Protein AF-A0A3C0Z046-F1 (afdb_monomer)

Mean predicted aligned error: 3.82 Å

Nearest PDB structures (foldseek):
  6l7s-assembly1_C  TM=7.662E-01  e=2.137E-08  Homo sapiens
  6l7u-assembly1_D  TM=7.538E-01  e=1.140E-07  Homo sapiens
  4e80-assembly1_A  TM=6.504E-01  e=8.530E-03  Schizosaccharomyces pombe 972h-
  4fhy-assembly1_A  TM=6.268E-01  e=9.075E-03  Schizosaccharomyces pombe 972h-
  5tws-assembly1_A  TM=5.399E-01  e=1.093E-02  Homo sapiens

Foldseek 3Di:
DDDDPPDQFFDPQVVQLVVVVLLVVLCVVQQAAKAFDDQRLVCCVPPLGRDRRDRATEIEAEDPARNHHPVCVVVSQVSCVVVVWDWDWDDDPFWIWIWIDDPNHIYIYTYGYDDPQWTADPPGFTDGCCQRRVWDWDQHPNDIHTHGVPSVVVCVSVPD

Secondary structure (DSSP, 8-state):
----TT--PPP-HHHHHHHHHHHHHHHHHHT---EE-HHHHHHHHHHSS--TT---EEEEEETTSTT--TTTHHHHHHHHHHTT-EEEEEE-SSEEEEEEEETTEEEEEEEEPPBTTEEEETTTEEEETHHHHSPEEEEETTEEEEE-SSHHHHHHHHH-

Solvent-accessible surface area (backbone atoms only — not comparable to full-atom values): 8927 Å² total; per-residue (Å²): 134,89,88,59,98,84,69,78,60,58,37,59,61,68,55,40,53,53,49,52,53,51,50,45,56,53,31,58,76,66,52,32,58,57,23,38,25,71,67,37,32,48,18,45,72,74,70,60,36,79,55,62,77,37,56,62,39,36,32,32,35,43,56,77,39,62,63,34,40,85,80,48,51,64,59,50,51,48,53,43,41,76,72,65,28,50,69,46,83,44,92,53,97,58,33,50,30,42,40,30,36,47,90,92,30,35,42,37,38,39,34,31,47,76,52,97,65,24,28,66,40,91,99,72,47,77,40,65,34,60,22,65,77,54,53,36,80,44,83,49,93,91,40,85,45,32,28,38,39,61,48,70,58,52,48,36,74,74,74,100

Sequence (160 aa):
LEYVNKYNPPIDVVAAENNLKEAKQIMDRLGVVFLLGSGTCLGATRDNALIPWDDDVDLISVIGVNGLTGESMAGIEEAFRHKGFVARELPGNHAQALQTMKDYVRVTWECMYVDDAVINIYPGIEIPADMFTRPKEIEFLGEQFFVPNPPEEYLRLKYG

Structure (mmCIF, N/CA/C/O backbone):
data_AF-A0A3C0Z046-F1
#
_entry.id   AF-A0A3C0Z046-F1
#
loop_
_atom_site.group_PDB
_atom_site.id
_atom_site.type_symbol
_atom_site.label_atom_id
_atom_site.label_alt_id
_atom_site.label_comp_id
_atom_site.label_asym_id
_atom_site.label_entity_id
_atom_site.label_seq_id
_atom_site.pdbx_PDB_ins_code
_atom_site.Cartn_x
_atom_site.Cartn_y
_atom_site.Cartn_z
_atom_site.occupancy
_atom_site.B_iso_or_equiv
_atom_site.auth_seq_id
_atom_site.auth_comp_id
_atom_site.auth_asym_id
_atom_site.auth_atom_id
_atom_site.pdbx_PDB_model_num
ATOM 1 N N . LEU A 1 1 ? 8.022 11.730 20.047 1.00 47.69 1 LEU A N 1
ATOM 2 C CA . LEU A 1 1 ? 7.795 10.272 20.113 1.00 47.69 1 LEU A CA 1
ATOM 3 C C . LEU A 1 1 ? 9.041 9.603 19.555 1.00 47.69 1 LEU A C 1
ATOM 5 O O . LEU A 1 1 ? 9.301 9.754 18.369 1.00 47.69 1 LEU A O 1
ATOM 9 N N . GLU A 1 2 ? 9.870 8.996 20.406 1.00 40.00 2 GLU A N 1
ATOM 10 C CA . GLU A 1 2 ? 11.004 8.192 19.932 1.00 40.00 2 GLU A CA 1
ATOM 11 C C . GLU A 1 2 ? 10.467 6.870 19.382 1.00 40.00 2 GLU A C 1
ATOM 13 O O . GLU A 1 2 ? 9.824 6.097 20.089 1.00 40.00 2 GLU A O 1
ATOM 18 N N . TYR A 1 3 ? 10.694 6.658 18.090 1.00 49.94 3 TYR A N 1
ATOM 19 C CA . TYR A 1 3 ? 10.255 5.491 17.344 1.00 49.94 3 TYR A CA 1
ATOM 20 C C . TYR A 1 3 ? 11.286 4.368 17.516 1.00 49.94 3 TYR A C 1
ATOM 22 O O . TYR A 1 3 ? 12.402 4.456 17.000 1.00 49.94 3 TYR A O 1
ATOM 30 N N . VAL A 1 4 ? 10.929 3.314 18.248 1.00 52.97 4 VAL A N 1
ATOM 31 C CA . VAL A 1 4 ? 11.732 2.090 18.374 1.00 52.97 4 VAL A CA 1
ATOM 32 C C . VAL A 1 4 ? 10.850 0.894 18.033 1.00 52.97 4 VAL A C 1
ATOM 34 O O . VAL A 1 4 ? 9.800 0.737 18.647 1.00 52.97 4 VAL A O 1
ATOM 37 N N . ASN A 1 5 ? 11.326 0.001 17.153 1.00 54.44 5 ASN A N 1
ATOM 38 C CA . ASN A 1 5 ? 10.732 -1.316 16.819 1.00 54.44 5 ASN A CA 1
ATOM 39 C C . ASN A 1 5 ? 10.649 -2.289 18.025 1.00 54.44 5 ASN A C 1
ATOM 41 O O . ASN A 1 5 ? 10.636 -3.504 17.862 1.00 54.44 5 ASN A O 1
ATOM 45 N N . LYS A 1 6 ? 10.684 -1.784 19.263 1.00 57.66 6 LYS A N 1
ATOM 46 C CA . LYS A 1 6 ? 10.646 -2.577 20.496 1.00 57.66 6 LYS A CA 1
ATOM 47 C C . LYS A 1 6 ? 9.219 -2.909 20.943 1.00 57.66 6 LYS A C 1
ATOM 49 O O . LYS A 1 6 ? 9.069 -3.743 21.830 1.00 57.66 6 LYS A O 1
ATOM 54 N N . TYR A 1 7 ? 8.198 -2.270 20.367 1.00 61.44 7 TYR A N 1
ATOM 55 C CA . TYR A 1 7 ? 6.797 -2.523 20.695 1.00 61.44 7 TYR A CA 1
ATOM 56 C C . TYR A 1 7 ? 5.895 -2.297 19.475 1.00 61.44 7 TYR A C 1
ATOM 58 O O . TYR A 1 7 ? 5.763 -1.163 19.022 1.00 61.44 7 TYR A O 1
ATOM 66 N N . ASN A 1 8 ? 5.278 -3.375 18.990 1.00 73.75 8 ASN A N 1
ATOM 67 C CA . ASN A 1 8 ? 4.284 -3.381 17.919 1.00 73.75 8 ASN A CA 1
ATOM 68 C C . ASN A 1 8 ? 2.957 -3.904 18.500 1.00 73.75 8 ASN A C 1
ATOM 70 O O . ASN A 1 8 ? 2.783 -5.119 18.619 1.00 73.75 8 ASN A O 1
ATOM 74 N N . PRO A 1 9 ? 2.075 -3.020 18.999 1.00 83.75 9 PRO A N 1
ATOM 75 C CA . PRO A 1 9 ? 0.764 -3.432 19.484 1.00 83.75 9 PRO A CA 1
ATOM 76 C C . PRO A 1 9 ? -0.138 -3.851 18.312 1.00 83.75 9 PRO A C 1
ATOM 78 O O . PRO A 1 9 ? 0.082 -3.386 17.194 1.00 83.75 9 PRO A O 1
ATOM 81 N N . PRO A 1 10 ? -1.186 -4.653 18.577 1.00 93.00 10 PRO A N 1
ATOM 82 C CA . PRO A 1 10 ? -2.273 -4.845 17.629 1.00 93.00 10 PRO A CA 1
ATOM 83 C C . PRO A 1 10 ? -2.811 -3.508 17.123 1.00 93.00 10 PRO A C 1
ATOM 85 O O . PRO A 1 10 ? -2.962 -2.554 17.895 1.00 93.00 10 PRO A O 1
ATOM 88 N N . ILE A 1 11 ? -3.104 -3.458 15.833 1.00 94.12 11 ILE A N 1
ATOM 89 C CA . ILE A 1 11 ? -3.558 -2.263 15.147 1.00 94.12 11 ILE A CA 1
ATOM 90 C C . ILE A 1 11 ? -4.951 -1.839 15.635 1.00 94.12 11 ILE A C 1
ATOM 92 O O . ILE A 1 11 ? -5.867 -2.651 15.784 1.00 94.12 11 ILE A O 1
ATOM 96 N N . ASP A 1 12 ? -5.139 -0.538 15.854 1.00 96.31 12 ASP A N 1
ATOM 97 C CA . ASP A 1 12 ? -6.483 0.031 15.955 1.00 96.31 12 ASP A CA 1
ATOM 98 C C . ASP A 1 12 ? -7.087 0.079 14.545 1.00 96.31 12 ASP A C 1
ATOM 100 O O . ASP A 1 12 ? -6.700 0.901 13.712 1.00 96.31 12 ASP A O 1
ATOM 104 N N . VAL A 1 13 ? -8.026 -0.827 14.270 1.00 97.19 13 VAL A N 1
ATOM 105 C CA . VAL A 1 13 ? -8.613 -1.007 12.933 1.00 97.19 13 VAL A CA 1
ATOM 106 C C . VAL A 1 13 ? -9.361 0.229 12.427 1.00 97.19 13 VAL A C 1
ATOM 108 O O . VAL A 1 13 ? -9.384 0.466 11.222 1.00 97.19 13 VAL A O 1
ATOM 111 N N . VAL A 1 14 ? -9.935 1.044 13.320 1.00 97.88 14 VAL A N 1
ATOM 112 C CA . VAL A 1 14 ? -10.661 2.263 12.931 1.00 97.88 14 VAL A CA 1
ATOM 113 C C . VAL A 1 14 ? -9.665 3.345 12.530 1.00 97.88 14 VAL A C 1
ATOM 115 O O . VAL A 1 14 ? -9.826 3.987 11.490 1.00 97.88 14 VAL A O 1
ATOM 118 N N . ALA A 1 15 ? -8.609 3.533 13.325 1.00 97.75 15 ALA A N 1
ATOM 119 C CA . ALA A 1 15 ? -7.534 4.457 12.975 1.00 97.75 15 ALA A CA 1
ATOM 120 C C . ALA A 1 15 ? -6.811 4.019 11.687 1.00 97.75 15 ALA A C 1
ATOM 122 O O . ALA A 1 15 ? -6.476 4.857 10.851 1.00 97.75 15 ALA A O 1
ATOM 123 N N . ALA A 1 16 ? -6.635 2.714 11.482 1.00 98.12 16 ALA A N 1
ATOM 124 C CA . ALA A 1 16 ? -6.016 2.161 10.285 1.00 98.12 16 ALA A CA 1
ATOM 125 C C . ALA A 1 16 ? -6.842 2.370 9.018 1.00 98.12 16 ALA A C 1
ATOM 127 O O . ALA A 1 16 ? -6.290 2.803 8.009 1.00 98.12 16 ALA A O 1
ATOM 128 N N . GLU A 1 17 ? -8.154 2.132 9.071 1.00 98.56 17 GLU A N 1
ATOM 129 C CA . GLU A 1 17 ? -9.052 2.437 7.956 1.00 98.56 17 GLU A CA 1
ATOM 130 C C . GLU A 1 17 ? -8.994 3.926 7.590 1.00 98.56 17 GLU A C 1
ATOM 132 O O . GLU A 1 17 ? -8.825 4.271 6.418 1.00 98.56 17 GLU A O 1
ATOM 137 N N . ASN A 1 18 ? -9.076 4.814 8.587 1.00 98.50 18 ASN A N 1
ATOM 138 C CA . ASN A 1 18 ? -9.001 6.257 8.360 1.00 98.50 18 ASN A CA 1
ATOM 139 C C . ASN A 1 18 ? -7.666 6.656 7.714 1.00 98.50 18 ASN A C 1
ATOM 141 O O . ASN A 1 18 ? -7.649 7.379 6.716 1.00 98.50 18 ASN A O 1
ATOM 145 N N . ASN A 1 19 ? -6.550 6.142 8.235 1.00 98.44 19 ASN A N 1
ATOM 146 C CA . ASN A 1 19 ? -5.221 6.442 7.711 1.00 98.44 19 ASN A CA 1
ATOM 147 C C . ASN A 1 19 ? -5.000 5.879 6.302 1.00 98.44 19 ASN A C 1
ATOM 149 O O . ASN A 1 19 ? -4.389 6.558 5.478 1.00 98.44 19 ASN A O 1
ATOM 153 N N . LEU A 1 20 ? -5.515 4.684 5.997 1.00 98.69 20 LEU A N 1
ATOM 154 C CA . LEU A 1 20 ? -5.466 4.097 4.657 1.00 98.69 20 LEU A CA 1
ATOM 155 C C . LEU A 1 20 ? -6.244 4.953 3.647 1.00 98.69 20 LEU A C 1
ATOM 157 O O . LEU A 1 20 ? -5.744 5.233 2.556 1.00 98.69 20 LEU A O 1
ATOM 161 N N . LYS A 1 21 ? -7.436 5.432 4.017 1.00 98.69 21 LYS A N 1
ATOM 162 C CA . LYS A 1 21 ? -8.239 6.333 3.175 1.00 98.69 21 LYS A CA 1
ATOM 163 C C . LYS A 1 21 ? -7.571 7.695 2.987 1.00 98.69 21 LYS A C 1
ATOM 165 O O . LYS A 1 21 ? -7.573 8.243 1.886 1.00 98.69 21 LYS A O 1
ATOM 170 N N . GLU A 1 22 ? -6.937 8.244 4.021 1.00 98.44 22 GLU A N 1
ATOM 171 C CA . GLU A 1 22 ? -6.148 9.473 3.882 1.00 98.44 22 GLU A CA 1
ATOM 172 C C . GLU A 1 22 ? -4.921 9.281 2.982 1.00 98.44 22 GLU A C 1
ATOM 174 O O . GLU A 1 22 ? -4.668 10.128 2.120 1.00 98.44 22 GLU A O 1
ATOM 179 N N . ALA A 1 23 ? -4.198 8.165 3.128 1.00 98.38 23 ALA A N 1
ATOM 180 C CA . ALA A 1 23 ? -3.095 7.794 2.245 1.00 98.38 23 ALA A CA 1
ATOM 181 C C . ALA A 1 23 ? -3.577 7.702 0.793 1.00 98.38 23 ALA A C 1
ATOM 183 O O . ALA A 1 23 ? -2.980 8.315 -0.093 1.00 98.38 23 ALA A O 1
ATOM 184 N N . LYS A 1 24 ? -4.725 7.052 0.561 1.00 98.56 24 LYS A N 1
ATOM 185 C CA . LYS A 1 24 ? -5.362 6.995 -0.755 1.00 98.56 24 LYS A CA 1
ATOM 186 C C . LYS A 1 24 ? -5.631 8.380 -1.331 1.00 98.56 24 LYS A C 1
ATOM 188 O O . LYS A 1 24 ? -5.206 8.674 -2.441 1.00 98.56 24 LYS A O 1
ATOM 193 N N . GLN A 1 25 ? -6.254 9.268 -0.561 1.00 98.44 25 GLN A N 1
ATOM 194 C CA . GLN A 1 25 ? -6.515 10.637 -1.008 1.00 98.44 25 GLN A CA 1
ATOM 195 C C . GLN A 1 25 ? -5.236 11.420 -1.341 1.00 98.44 25 GLN A C 1
ATOM 197 O O . GLN A 1 25 ? -5.269 12.307 -2.194 1.00 98.44 25 GLN A O 1
ATOM 202 N N . ILE A 1 26 ? -4.131 11.179 -0.628 1.00 98.19 26 ILE A N 1
ATOM 203 C CA . ILE A 1 26 ? -2.832 11.793 -0.934 1.00 98.19 26 ILE A CA 1
ATOM 204 C C . ILE A 1 26 ? -2.322 11.283 -2.280 1.00 98.19 26 ILE A C 1
ATOM 206 O O . ILE A 1 26 ? -2.044 12.099 -3.158 1.00 98.19 26 ILE A O 1
ATOM 210 N N . MET A 1 27 ? -2.248 9.963 -2.443 1.00 97.50 27 MET A N 1
ATOM 211 C CA . MET A 1 27 ? -1.707 9.326 -3.642 1.00 97.50 27 MET A CA 1
ATOM 212 C C . MET A 1 27 ? -2.547 9.636 -4.887 1.00 97.50 27 MET A C 1
ATOM 214 O O . MET A 1 27 ? -1.995 10.051 -5.905 1.00 97.50 27 MET A O 1
ATOM 218 N N . ASP A 1 28 ? -3.879 9.575 -4.778 1.00 97.56 28 ASP A N 1
ATOM 219 C CA . ASP A 1 28 ? -4.806 9.894 -5.870 1.00 97.56 28 ASP A CA 1
ATOM 220 C C . ASP A 1 28 ? -4.627 11.345 -6.355 1.00 97.56 28 ASP A C 1
ATOM 222 O O . ASP A 1 28 ? -4.594 11.604 -7.558 1.00 97.56 28 ASP A O 1
ATOM 226 N N . ARG A 1 29 ? -4.448 12.310 -5.436 1.00 97.56 29 ARG A N 1
ATOM 227 C CA . ARG A 1 29 ? -4.188 13.719 -5.802 1.00 97.56 29 ARG A CA 1
ATOM 228 C C . ARG A 1 29 ? -2.860 13.913 -6.528 1.00 97.56 29 ARG A C 1
ATOM 230 O O . ARG A 1 29 ? -2.731 14.865 -7.294 1.00 97.56 29 ARG A O 1
ATOM 237 N N . LEU A 1 30 ? -1.884 13.054 -6.255 1.00 96.50 30 LEU A N 1
ATOM 238 C CA . LEU A 1 30 ? -0.561 13.088 -6.872 1.00 96.50 30 LEU A CA 1
ATOM 239 C C . LEU A 1 30 ? -0.484 12.204 -8.126 1.00 96.50 30 LEU A C 1
ATOM 241 O O . LEU A 1 30 ? 0.551 12.176 -8.784 1.00 96.50 30 LEU A O 1
ATOM 245 N N . GLY A 1 31 ? -1.579 11.522 -8.487 1.00 96.62 31 GLY A N 1
ATOM 246 C CA . GLY A 1 31 ? -1.645 10.642 -9.652 1.00 96.62 31 GLY A CA 1
ATOM 247 C C . GLY A 1 31 ? -0.830 9.358 -9.496 1.00 96.62 31 GLY A C 1
ATOM 248 O O . GLY A 1 31 ? -0.435 8.773 -10.501 1.00 96.62 31 GLY A O 1
ATOM 249 N N . VAL A 1 32 ? -0.563 8.938 -8.258 1.00 97.12 32 VAL A N 1
ATOM 250 C CA . VAL A 1 32 ? 0.248 7.763 -7.925 1.00 97.12 32 VAL A CA 1
ATOM 251 C C . VAL A 1 32 ? -0.673 6.607 -7.571 1.00 97.12 32 VAL A C 1
ATOM 253 O O . VAL A 1 32 ? -1.499 6.720 -6.668 1.00 97.12 32 VAL A O 1
ATOM 256 N N . VAL A 1 33 ? -0.512 5.472 -8.246 1.00 96.50 33 VAL A N 1
ATOM 257 C CA . VAL A 1 33 ? -1.207 4.239 -7.861 1.00 96.50 33 VAL A CA 1
ATOM 258 C C . VAL A 1 33 ? -0.358 3.462 -6.862 1.00 96.50 33 VAL A C 1
ATOM 260 O O . VAL A 1 33 ? 0.846 3.259 -7.046 1.00 96.50 33 VAL A O 1
ATOM 263 N N . PHE A 1 34 ? -1.016 2.973 -5.820 1.00 98.19 34 PHE A N 1
ATOM 264 C CA . PHE A 1 34 ? -0.464 2.021 -4.869 1.00 98.19 34 PHE A CA 1
ATOM 265 C C . PHE A 1 34 ? -1.386 0.806 -4.763 1.00 98.19 34 PHE A C 1
ATOM 267 O O . PHE A 1 34 ? -2.576 0.875 -5.070 1.00 98.19 34 PHE A O 1
ATOM 274 N N . LEU A 1 35 ? -0.809 -0.305 -4.335 1.00 98.62 35 LEU A N 1
ATOM 275 C CA . LEU A 1 35 ? -1.461 -1.576 -4.087 1.00 98.62 35 LEU A CA 1
ATOM 276 C C . LEU A 1 35 ? -1.459 -1.834 -2.581 1.00 98.62 35 LEU A C 1
ATOM 278 O O . LEU A 1 35 ? -0.515 -1.455 -1.888 1.00 98.62 35 LEU A O 1
ATOM 282 N N . LEU A 1 36 ? -2.471 -2.531 -2.079 1.00 98.75 36 LEU A N 1
ATOM 283 C CA . LEU A 1 36 ? -2.398 -3.155 -0.764 1.00 98.75 36 LEU A CA 1
ATOM 284 C C . LEU A 1 36 ? -1.375 -4.293 -0.851 1.00 98.75 36 LEU A C 1
ATOM 286 O O . LEU A 1 36 ? -1.461 -5.139 -1.743 1.00 98.75 36 LEU A O 1
ATOM 290 N N . GLY A 1 37 ? -0.395 -4.295 0.046 1.00 97.38 37 GLY A N 1
ATOM 291 C CA . GLY A 1 37 ? 0.666 -5.296 0.107 1.00 97.38 37 GLY A CA 1
ATOM 292 C C . GLY A 1 37 ? 0.513 -6.230 1.300 1.00 97.38 37 GLY A C 1
ATOM 293 O O . GLY A 1 37 ? -0.288 -5.976 2.195 1.00 97.38 37 GLY A O 1
ATOM 294 N N . SER A 1 38 ? 1.294 -7.312 1.313 1.00 96.12 38 SER A N 1
ATOM 295 C CA . SER A 1 38 ? 1.592 -8.101 2.519 1.00 96.12 38 SER A CA 1
ATOM 296 C C . SER A 1 38 ? 0.350 -8.413 3.385 1.00 96.12 38 SER A C 1
ATOM 298 O O . SER A 1 38 ? -0.607 -9.000 2.867 1.00 96.12 38 SER A O 1
ATOM 300 N N . GLY A 1 39 ? 0.344 -8.047 4.676 1.00 97.31 39 GLY A N 1
ATOM 301 C CA . GLY A 1 39 ? -0.749 -8.356 5.605 1.00 97.31 39 GLY A CA 1
ATOM 302 C C . GLY A 1 39 ? -2.057 -7.652 5.242 1.00 97.31 39 GLY A C 1
ATOM 303 O O . GLY A 1 39 ? -3.136 -8.246 5.313 1.00 97.31 39 GLY A O 1
ATOM 304 N N . THR A 1 40 ? -1.967 -6.429 4.716 1.00 98.62 40 THR A N 1
ATOM 305 C CA . THR A 1 40 ? -3.137 -5.663 4.260 1.00 98.62 40 THR A CA 1
ATOM 306 C C . THR A 1 40 ? -3.802 -6.311 3.041 1.00 98.62 40 THR A C 1
ATOM 308 O O . THR A 1 40 ? -5.023 -6.467 3.013 1.00 98.62 40 THR A O 1
ATOM 311 N N . CYS A 1 41 ? -3.014 -6.770 2.062 1.00 98.69 41 CYS A N 1
ATOM 312 C CA . CYS A 1 41 ? -3.509 -7.543 0.920 1.00 98.69 41 CYS A CA 1
ATOM 313 C C . CYS A 1 41 ? -4.147 -8.859 1.369 1.00 98.69 41 CYS A C 1
ATOM 315 O O . CYS A 1 41 ? -5.193 -9.247 0.845 1.00 98.69 41 CYS A O 1
ATOM 317 N N . LEU A 1 42 ? -3.522 -9.550 2.329 1.00 98.62 42 LEU A N 1
ATOM 318 C CA . LEU A 1 42 ? -4.029 -10.810 2.866 1.00 98.62 42 LEU A CA 1
ATOM 319 C C . LEU A 1 42 ? -5.403 -10.618 3.506 1.00 98.62 42 LEU A C 1
ATOM 321 O O . LEU A 1 42 ? -6.333 -11.350 3.174 1.00 98.62 42 LEU A O 1
ATOM 325 N N . GLY A 1 43 ? -5.539 -9.625 4.385 1.00 98.62 43 GLY A N 1
ATOM 326 C CA . GLY A 1 43 ? -6.803 -9.306 5.041 1.00 98.62 43 GLY A CA 1
ATOM 327 C C . GLY A 1 43 ? -7.900 -8.930 4.043 1.00 98.62 43 GLY A C 1
ATOM 328 O O . GLY A 1 43 ? -8.991 -9.508 4.075 1.00 98.62 43 GLY A O 1
ATOM 329 N N . ALA A 1 44 ? -7.589 -8.033 3.103 1.00 98.75 44 ALA A N 1
ATOM 330 C CA . ALA A 1 44 ? -8.528 -7.606 2.069 1.00 98.75 44 ALA A CA 1
ATOM 331 C C . ALA A 1 44 ? -8.979 -8.773 1.171 1.00 98.75 44 ALA A C 1
ATOM 333 O O . ALA A 1 44 ? -10.161 -8.901 0.870 1.00 98.75 44 ALA A O 1
ATOM 334 N N . THR A 1 45 ? -8.058 -9.662 0.790 1.00 98.50 45 THR A N 1
ATOM 335 C CA . THR A 1 45 ? -8.356 -10.795 -0.105 1.00 98.50 45 THR A CA 1
ATOM 336 C C . THR A 1 45 ? -9.107 -11.917 0.609 1.00 98.50 45 THR A C 1
ATOM 338 O O . THR A 1 45 ? -10.008 -12.519 0.029 1.00 98.50 45 THR A O 1
ATOM 341 N N . ARG A 1 46 ? -8.736 -12.228 1.857 1.00 98.06 46 ARG A N 1
ATOM 342 C CA . ARG A 1 46 ? -9.277 -13.377 2.595 1.00 98.06 46 ARG A CA 1
ATOM 343 C C . ARG A 1 46 ? -10.611 -13.066 3.265 1.00 98.06 46 ARG A C 1
ATOM 345 O O . ARG A 1 46 ? -11.562 -13.825 3.105 1.00 98.06 46 ARG A O 1
ATOM 352 N N . ASP A 1 47 ? -10.656 -11.970 4.018 1.00 98.06 47 ASP A N 1
ATOM 353 C CA . ASP A 1 47 ? -11.764 -11.661 4.929 1.00 98.06 47 ASP A CA 1
ATOM 354 C C . ASP A 1 47 ? -12.481 -10.353 4.568 1.00 98.06 47 ASP A C 1
ATOM 356 O O . ASP A 1 47 ? -13.438 -9.978 5.243 1.00 98.06 47 ASP A O 1
ATOM 360 N N . ASN A 1 48 ? -12.020 -9.641 3.530 1.00 98.06 48 ASN A N 1
ATOM 361 C CA . ASN A 1 48 ? -12.455 -8.280 3.214 1.00 98.06 48 ASN A CA 1
ATOM 362 C C . ASN A 1 48 ? -12.368 -7.345 4.441 1.00 98.06 48 ASN A C 1
ATOM 364 O O . ASN A 1 48 ? -13.233 -6.496 4.661 1.00 98.06 48 ASN A O 1
ATOM 368 N N . ALA A 1 49 ? -11.326 -7.524 5.263 1.00 98.25 49 ALA A N 1
ATOM 369 C CA . ALA A 1 49 ? -11.095 -6.762 6.490 1.00 98.25 49 ALA A CA 1
ATOM 370 C C . ALA A 1 49 ? -9.597 -6.533 6.753 1.00 98.25 49 ALA A C 1
ATOM 372 O O . ALA A 1 49 ? -8.754 -7.311 6.313 1.00 98.25 49 ALA A O 1
ATOM 373 N N . LEU A 1 50 ? -9.257 -5.491 7.518 1.00 98.38 50 LEU A N 1
ATOM 374 C CA . LEU A 1 50 ? -7.925 -5.383 8.125 1.00 98.38 50 LEU A CA 1
ATOM 375 C C . LEU A 1 50 ? -7.767 -6.459 9.209 1.00 98.38 50 LEU A C 1
ATOM 377 O O . LEU A 1 50 ? -8.721 -6.760 9.928 1.00 98.38 50 LEU A O 1
ATOM 381 N N . ILE A 1 51 ? -6.569 -7.031 9.341 1.00 97.94 51 ILE A N 1
ATOM 382 C CA . ILE A 1 51 ? -6.293 -8.077 10.331 1.00 97.94 51 ILE A CA 1
ATOM 383 C C . ILE A 1 51 ? -6.123 -7.417 11.716 1.00 97.94 51 ILE A C 1
ATOM 385 O O . ILE A 1 51 ? -5.174 -6.661 11.907 1.00 97.94 51 ILE A O 1
ATOM 389 N N . PRO A 1 52 ? -6.983 -7.692 12.718 1.00 95.81 52 PRO A N 1
ATOM 390 C CA . PRO A 1 52 ? -6.978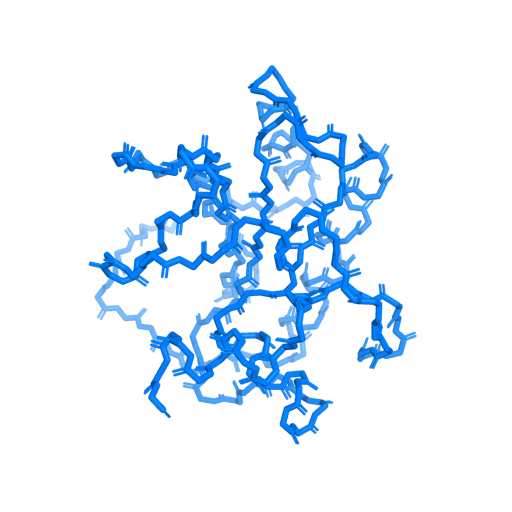 -6.926 13.975 1.00 95.81 52 PRO A CA 1
ATOM 391 C C . PRO A 1 52 ? -5.753 -7.140 14.873 1.00 95.81 52 PRO A C 1
ATOM 393 O O . PRO A 1 52 ? -5.539 -6.376 15.806 1.00 95.81 52 PRO A O 1
ATOM 396 N N . TRP A 1 53 ? -4.993 -8.212 14.648 1.00 95.00 53 TRP A N 1
ATOM 397 C CA . TRP A 1 53 ? -3.753 -8.511 15.375 1.00 95.00 53 TRP A CA 1
ATOM 398 C C . TRP A 1 53 ? -2.492 -8.192 14.567 1.00 95.00 53 TRP A C 1
ATOM 400 O O . TRP A 1 53 ? -1.400 -8.526 15.024 1.00 95.00 53 TRP A O 1
ATOM 410 N N . ASP A 1 54 ? -2.643 -7.592 13.384 1.00 94.94 54 ASP A N 1
ATOM 411 C CA . ASP A 1 54 ? -1.524 -7.007 12.644 1.00 94.94 54 ASP A CA 1
ATOM 412 C C . ASP A 1 54 ? -1.039 -5.731 13.340 1.00 94.94 54 ASP A C 1
ATOM 414 O O . ASP A 1 54 ? -1.690 -5.254 14.273 1.00 94.94 54 ASP A O 1
ATOM 418 N N . ASP A 1 55 ? 0.087 -5.174 12.909 1.00 92.44 55 ASP A N 1
ATOM 419 C CA . ASP A 1 55 ? 0.707 -4.018 13.570 1.00 92.44 55 ASP A CA 1
ATOM 420 C C . ASP A 1 55 ? 0.958 -2.802 12.656 1.00 92.44 55 ASP A C 1
ATOM 422 O O . ASP A 1 55 ? 1.457 -1.762 13.118 1.00 92.44 55 ASP A O 1
ATOM 426 N N . ASP A 1 56 ? 0.605 -2.900 11.373 1.00 95.00 56 ASP A N 1
ATOM 427 C CA . ASP A 1 56 ? 0.640 -1.807 10.406 1.00 95.00 56 ASP A CA 1
ATOM 428 C C . ASP A 1 56 ? -0.278 -2.023 9.186 1.00 95.00 56 ASP A C 1
ATOM 430 O O . ASP A 1 56 ? -1.046 -2.980 9.089 1.00 95.00 56 ASP A O 1
ATOM 434 N N . VAL A 1 57 ? -0.269 -1.028 8.295 1.00 97.88 57 VAL A N 1
ATOM 435 C CA . VAL A 1 57 ? -0.860 -1.082 6.958 1.00 97.88 57 VAL A CA 1
ATOM 436 C C . VAL A 1 57 ? 0.271 -1.065 5.936 1.00 97.88 57 VAL A C 1
ATOM 438 O O . VAL A 1 57 ? 1.096 -0.149 5.936 1.00 97.88 57 VAL A O 1
ATOM 441 N N . ASP A 1 58 ? 0.262 -2.033 5.030 1.00 97.44 58 ASP A N 1
ATOM 442 C CA . ASP A 1 58 ? 1.276 -2.236 4.003 1.00 97.44 58 ASP A CA 1
ATOM 443 C C . ASP A 1 58 ? 0.782 -1.746 2.640 1.00 97.44 58 ASP A C 1
ATOM 445 O O . ASP A 1 58 ? -0.190 -2.269 2.082 1.00 97.44 58 ASP A O 1
ATOM 449 N N . LEU A 1 59 ? 1.491 -0.776 2.069 1.00 98.19 59 LEU A N 1
ATOM 450 C CA . LEU A 1 59 ? 1.253 -0.241 0.733 1.00 98.19 59 LEU A CA 1
ATOM 451 C C . LEU A 1 59 ? 2.457 -0.507 -0.167 1.00 98.19 59 LEU A C 1
ATOM 453 O O . LEU A 1 59 ? 3.602 -0.377 0.255 1.00 98.19 59 LEU A O 1
ATOM 457 N N . ILE A 1 60 ? 2.192 -0.806 -1.433 1.00 97.06 60 ILE A N 1
ATOM 458 C CA . ILE A 1 60 ? 3.205 -1.117 -2.439 1.00 97.06 60 ILE A CA 1
ATOM 459 C C . ILE A 1 60 ? 3.025 -0.225 -3.664 1.00 97.06 60 ILE A C 1
ATOM 461 O O . ILE A 1 60 ? 1.927 -0.122 -4.203 1.00 97.06 60 ILE A O 1
ATOM 465 N N . SER A 1 61 ? 4.115 0.331 -4.180 1.00 96.88 61 SER A N 1
ATOM 466 C CA . SER A 1 61 ? 4.166 0.912 -5.525 1.00 96.88 61 SER A CA 1
ATOM 467 C C . SER A 1 61 ? 5.420 0.452 -6.269 1.00 96.88 61 SER A C 1
ATOM 469 O O . SER A 1 61 ? 6.370 -0.060 -5.678 1.00 96.88 61 SER A O 1
ATOM 471 N N . VAL A 1 62 ? 5.427 0.641 -7.589 1.00 95.88 62 VAL A N 1
ATOM 472 C CA . VAL A 1 62 ? 6.565 0.304 -8.453 1.00 95.88 62 VAL A CA 1
ATOM 473 C C . VAL A 1 62 ? 7.104 1.581 -9.080 1.00 95.88 62 VAL A C 1
ATOM 475 O O . VAL A 1 62 ? 6.375 2.301 -9.761 1.00 95.88 62 VAL A O 1
ATOM 478 N N . ILE A 1 63 ? 8.378 1.879 -8.842 1.00 94.25 63 ILE A N 1
ATOM 479 C CA . ILE A 1 63 ? 9.019 3.097 -9.338 1.00 94.25 63 ILE A CA 1
ATOM 480 C C . ILE A 1 63 ? 9.110 3.036 -10.867 1.00 94.25 63 ILE A C 1
ATOM 482 O O . ILE A 1 63 ? 9.557 2.046 -11.442 1.00 94.25 63 ILE A O 1
ATOM 486 N N . GLY A 1 64 ? 8.688 4.115 -11.528 1.00 94.19 64 GLY A N 1
ATOM 487 C CA . GLY A 1 64 ? 8.609 4.221 -12.986 1.00 94.19 64 GLY A CA 1
ATOM 488 C C . GLY A 1 64 ? 7.297 3.703 -13.582 1.00 94.19 64 GLY A C 1
ATOM 489 O O . GLY A 1 64 ? 7.136 3.729 -14.802 1.00 94.19 64 GLY A O 1
ATOM 490 N N . VAL A 1 65 ? 6.354 3.247 -12.753 1.00 94.25 65 VAL A N 1
ATOM 491 C CA . VAL A 1 65 ? 5.077 2.668 -13.183 1.00 94.25 65 VAL A CA 1
ATOM 492 C C . VAL A 1 65 ? 3.918 3.350 -12.452 1.00 94.25 65 VAL A C 1
ATOM 494 O O . VAL A 1 65 ? 4.058 3.816 -11.325 1.00 94.25 65 VAL A O 1
ATOM 497 N N . ASN A 1 66 ? 2.760 3.433 -13.114 1.00 93.25 66 ASN A N 1
ATOM 498 C CA . ASN A 1 66 ? 1.505 3.949 -12.556 1.00 93.25 66 ASN A CA 1
ATOM 499 C C . AS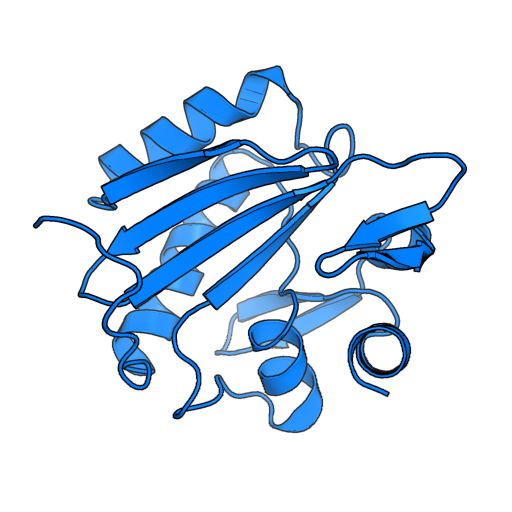N A 1 66 ? 1.636 5.295 -11.811 1.00 93.25 66 ASN A C 1
ATOM 501 O O . ASN A 1 66 ? 1.094 5.480 -10.721 1.00 93.25 66 ASN A O 1
ATOM 505 N N . GLY A 1 67 ? 2.377 6.229 -12.413 1.00 94.00 67 GLY A N 1
ATOM 506 C CA . GLY A 1 67 ? 2.528 7.602 -11.928 1.00 94.00 67 GLY A CA 1
ATOM 507 C C . GLY A 1 67 ? 3.623 7.815 -10.882 1.00 94.00 67 GLY A C 1
ATOM 508 O O . GLY A 1 67 ? 4.015 8.959 -10.668 1.00 94.00 67 GLY A O 1
ATOM 509 N N . LEU A 1 68 ? 4.182 6.754 -10.287 1.00 95.38 68 LEU A N 1
ATOM 510 C CA . LEU A 1 68 ? 5.314 6.894 -9.375 1.00 95.38 68 LEU A CA 1
ATOM 511 C C . LEU A 1 68 ? 6.614 7.118 -10.153 1.00 95.38 68 LEU A C 1
ATOM 513 O O . LEU A 1 68 ? 7.027 6.281 -10.954 1.00 95.38 68 LEU A O 1
ATOM 517 N N . THR A 1 69 ? 7.315 8.209 -9.861 1.00 92.06 69 THR A N 1
ATOM 518 C CA . THR A 1 69 ? 8.685 8.458 -10.336 1.00 92.06 69 THR A CA 1
ATOM 519 C C . THR A 1 69 ? 9.625 8.650 -9.151 1.00 92.06 69 THR A C 1
ATOM 521 O O . THR A 1 69 ? 9.197 9.105 -8.089 1.00 92.06 69 THR A O 1
ATOM 524 N N . GLY A 1 70 ? 10.922 8.374 -9.323 1.00 86.25 70 GLY A N 1
ATOM 525 C CA . GLY A 1 70 ? 11.909 8.624 -8.263 1.00 86.25 70 GLY A CA 1
ATOM 526 C C . GLY A 1 70 ? 11.937 10.085 -7.782 1.00 86.25 70 GLY A C 1
ATOM 527 O O . GLY A 1 70 ? 12.199 10.343 -6.614 1.00 86.25 70 GLY A O 1
ATOM 528 N N . GLU A 1 71 ? 11.594 11.041 -8.650 1.00 87.69 71 GLU A N 1
ATOM 529 C CA . GLU A 1 71 ? 11.536 12.474 -8.322 1.00 87.69 71 GLU A CA 1
ATOM 530 C C . GLU A 1 71 ? 10.300 12.853 -7.487 1.00 87.69 71 GLU A C 1
ATOM 532 O O . GLU A 1 71 ? 10.334 13.818 -6.727 1.00 87.69 71 GLU A O 1
ATOM 537 N N . SER A 1 72 ? 9.206 12.092 -7.604 1.00 89.50 72 SER A N 1
ATOM 538 C CA . SER A 1 72 ? 7.943 12.367 -6.902 1.00 89.50 72 SER A CA 1
ATOM 539 C C . SER A 1 72 ? 7.943 11.963 -5.420 1.00 89.50 72 SER A C 1
ATOM 541 O O . SER A 1 72 ? 7.123 12.470 -4.654 1.00 89.50 72 SER A O 1
ATOM 543 N N . MET A 1 73 ? 8.886 11.114 -4.995 1.00 87.56 73 MET A N 1
ATOM 544 C CA . MET A 1 73 ? 8.969 10.555 -3.636 1.00 87.56 73 MET A CA 1
ATOM 545 C C . MET A 1 73 ? 8.965 11.632 -2.542 1.00 87.56 73 MET A C 1
ATOM 547 O O . MET A 1 73 ? 8.159 11.571 -1.614 1.00 87.56 73 MET A O 1
ATOM 551 N N . ALA A 1 74 ? 9.806 12.660 -2.690 1.00 90.31 74 ALA A N 1
ATOM 552 C CA . ALA A 1 74 ? 9.914 13.742 -1.712 1.00 90.31 74 ALA A CA 1
ATOM 553 C C . ALA A 1 74 ? 8.609 14.550 -1.586 1.00 90.31 74 ALA A C 1
ATOM 555 O O . ALA A 1 74 ? 8.201 14.916 -0.485 1.00 90.31 74 ALA A O 1
ATOM 556 N N . GLY A 1 75 ? 7.917 14.794 -2.706 1.00 93.38 75 GLY A N 1
ATOM 557 C CA . GLY A 1 75 ? 6.630 15.496 -2.706 1.00 93.38 75 GLY A CA 1
ATOM 558 C C . GLY A 1 75 ? 5.518 14.686 -2.037 1.00 93.38 75 GLY A C 1
ATOM 559 O O . GLY A 1 75 ? 4.660 15.247 -1.354 1.00 93.38 75 GLY A O 1
ATOM 560 N N . ILE A 1 76 ? 5.554 13.360 -2.184 1.00 94.31 76 ILE A N 1
ATOM 561 C CA . ILE A 1 76 ? 4.620 12.450 -1.517 1.00 94.31 76 ILE A CA 1
ATOM 562 C C . ILE A 1 76 ? 4.882 12.439 -0.009 1.00 94.31 76 ILE A C 1
ATOM 564 O O . ILE A 1 76 ? 3.939 12.608 0.765 1.00 94.31 76 ILE A O 1
ATOM 568 N N . GLU A 1 77 ? 6.145 12.332 0.424 1.00 94.69 77 GLU A N 1
ATOM 569 C CA . GLU A 1 77 ? 6.509 12.453 1.841 1.00 94.69 77 GLU A CA 1
ATOM 570 C C . GLU A 1 77 ? 5.993 13.767 2.442 1.00 94.69 77 GLU A C 1
ATOM 572 O O . GLU A 1 77 ? 5.364 13.766 3.507 1.00 94.69 77 GLU A O 1
ATOM 577 N N . GLU A 1 78 ? 6.229 14.892 1.764 1.00 96.38 78 GLU A N 1
ATOM 578 C CA . GLU A 1 78 ? 5.763 16.196 2.227 1.00 96.38 78 GLU A CA 1
ATOM 579 C C . GLU A 1 78 ? 4.233 16.225 2.356 1.00 96.38 78 GLU A C 1
ATOM 581 O O . GLU A 1 78 ? 3.700 16.714 3.354 1.00 96.38 78 GLU A O 1
ATOM 586 N N . ALA A 1 79 ? 3.509 15.639 1.399 1.00 97.19 79 ALA A N 1
ATOM 587 C CA . ALA A 1 79 ? 2.053 15.563 1.440 1.00 97.19 79 ALA A CA 1
ATOM 588 C C . ALA A 1 79 ? 1.530 14.733 2.628 1.00 97.19 79 ALA A C 1
ATOM 590 O O . ALA A 1 79 ? 0.546 15.133 3.259 1.00 97.19 79 ALA A O 1
ATOM 591 N N . PHE A 1 80 ? 2.199 13.630 2.984 1.00 97.69 80 PHE A N 1
ATOM 592 C CA . PHE A 1 80 ? 1.917 12.895 4.224 1.00 97.69 80 PHE A CA 1
ATOM 593 C C . PHE A 1 80 ? 2.138 13.778 5.456 1.00 97.69 80 PHE A C 1
ATOM 595 O O . PHE A 1 80 ? 1.257 13.869 6.317 1.00 97.69 80 PHE A O 1
ATOM 602 N N . ARG A 1 81 ? 3.264 14.497 5.523 1.00 97.19 81 ARG A N 1
ATOM 603 C CA . ARG A 1 81 ? 3.560 15.416 6.636 1.00 97.19 81 ARG A CA 1
ATOM 604 C C . ARG A 1 81 ? 2.513 16.527 6.766 1.00 97.19 81 ARG A C 1
ATOM 606 O O . ARG A 1 81 ? 2.048 16.789 7.874 1.00 97.19 81 ARG A O 1
ATOM 613 N N . HIS A 1 82 ? 2.066 17.123 5.658 1.00 97.56 82 HIS A N 1
ATOM 614 C CA . HIS A 1 82 ? 0.986 18.128 5.643 1.00 97.56 82 HIS A CA 1
ATOM 615 C C . HIS A 1 82 ? -0.359 17.584 6.145 1.00 97.56 82 HIS A C 1
ATOM 617 O O . HIS A 1 82 ? -1.190 18.350 6.632 1.00 97.56 82 HIS A O 1
ATOM 623 N N . LYS A 1 83 ? -0.582 16.267 6.066 1.00 97.25 83 LYS A N 1
ATOM 624 C CA . LYS A 1 83 ? -1.765 15.579 6.615 1.00 97.25 83 LYS A CA 1
ATOM 625 C C . LYS A 1 83 ? -1.602 15.120 8.068 1.00 97.25 83 LYS A C 1
ATOM 627 O O . LYS A 1 83 ? -2.489 14.461 8.613 1.00 97.25 83 LYS A O 1
ATOM 632 N N . GLY A 1 84 ? -0.505 15.515 8.714 1.00 96.75 84 GLY A N 1
ATOM 633 C CA . GLY A 1 84 ? -0.235 15.241 10.123 1.00 96.75 84 GLY A CA 1
ATOM 634 C C . GLY A 1 84 ? 0.436 13.894 10.382 1.00 96.75 84 GLY A C 1
ATOM 635 O O . GLY A 1 84 ? 0.552 13.502 11.541 1.00 96.75 8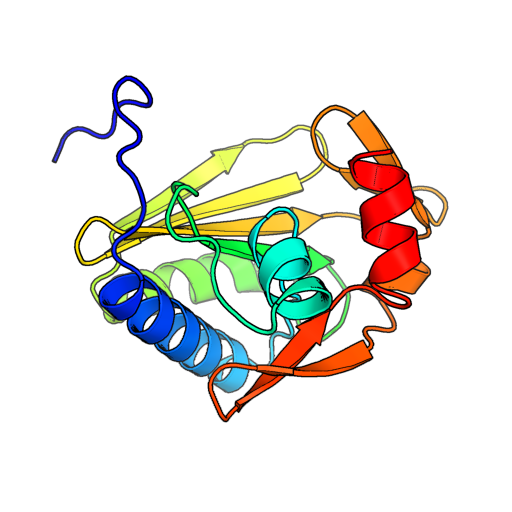4 GLY A O 1
ATOM 636 N N . PHE A 1 85 ? 0.893 13.193 9.341 1.00 97.06 85 PHE A N 1
ATOM 637 C CA . PHE A 1 85 ? 1.703 11.994 9.522 1.00 97.06 85 PHE A CA 1
ATOM 638 C C . PHE A 1 85 ? 3.129 12.376 9.922 1.00 97.06 85 PHE A C 1
ATOM 640 O O . PHE A 1 85 ? 3.743 13.287 9.362 1.00 97.06 85 PHE A O 1
ATOM 647 N N . VAL A 1 86 ? 3.703 11.625 10.856 1.00 95.25 86 VAL A N 1
ATOM 648 C CA . VAL A 1 86 ? 5.158 11.556 10.992 1.00 95.25 86 VAL A CA 1
ATOM 649 C C . VAL A 1 86 ? 5.656 10.641 9.885 1.00 95.25 86 VAL A C 1
ATOM 651 O O . VAL A 1 86 ? 5.180 9.518 9.787 1.00 95.25 86 VAL A O 1
ATOM 654 N N . ALA A 1 87 ? 6.599 11.101 9.067 1.00 93.12 87 ALA A N 1
ATOM 655 C CA . ALA A 1 87 ? 7.153 10.331 7.957 1.00 93.12 87 ALA A CA 1
ATOM 656 C C . ALA A 1 87 ? 8.672 10.167 8.110 1.00 93.12 87 ALA A C 1
ATOM 658 O O . ALA A 1 87 ? 9.357 11.080 8.592 1.00 93.12 87 ALA A O 1
ATOM 659 N N . ARG A 1 88 ? 9.194 8.999 7.733 1.00 89.44 88 ARG A N 1
ATOM 660 C CA . ARG A 1 88 ? 10.618 8.664 7.770 1.00 89.44 88 ARG A CA 1
ATOM 661 C C . ARG A 1 88 ? 10.969 7.733 6.617 1.00 89.44 88 ARG A C 1
ATOM 663 O O . ARG A 1 88 ? 10.402 6.650 6.503 1.00 89.44 88 ARG A O 1
ATOM 670 N N . GLU A 1 89 ? 11.959 8.124 5.828 1.00 88.12 89 GLU A N 1
ATOM 671 C CA . GLU A 1 89 ? 12.557 7.234 4.840 1.00 88.12 89 GLU A CA 1
ATOM 672 C C . GLU A 1 89 ? 13.341 6.106 5.521 1.00 88.12 89 GLU A C 1
ATOM 674 O O . GLU A 1 89 ? 14.101 6.313 6.478 1.00 88.12 89 GLU A O 1
ATOM 679 N N . LEU A 1 90 ? 13.160 4.901 5.001 1.00 81.75 90 LEU A N 1
ATOM 680 C CA . LEU A 1 90 ? 13.913 3.716 5.352 1.00 81.75 90 LEU A CA 1
ATOM 681 C C . LEU A 1 90 ? 14.730 3.301 4.121 1.00 81.75 90 LEU A C 1
ATOM 683 O O . LEU A 1 90 ? 14.147 2.955 3.088 1.00 81.75 90 LEU A O 1
ATOM 687 N N . PRO A 1 91 ? 16.071 3.341 4.197 1.00 71.00 91 PRO A N 1
ATOM 688 C CA . PRO A 1 91 ? 16.904 2.869 3.104 1.00 71.00 91 PRO A CA 1
ATOM 689 C C . PRO A 1 91 ? 16.783 1.345 2.977 1.00 71.00 91 PRO A C 1
ATOM 691 O O . PRO A 1 91 ? 16.861 0.626 3.975 1.00 71.00 91 PRO A O 1
ATOM 694 N N . GLY A 1 92 ? 16.637 0.856 1.748 1.00 67.75 92 GLY A N 1
ATOM 695 C CA . GLY A 1 92 ? 16.629 -0.564 1.408 1.00 67.75 92 GLY A CA 1
ATOM 696 C C . GLY A 1 92 ? 17.505 -0.844 0.188 1.00 67.75 92 GLY A C 1
ATOM 697 O O . GLY A 1 92 ? 17.787 0.050 -0.607 1.00 67.75 92 GLY A O 1
ATOM 698 N N . ASN A 1 93 ? 17.956 -2.093 0.041 1.00 65.19 93 ASN A N 1
ATOM 699 C CA . ASN A 1 93 ? 18.819 -2.493 -1.080 1.00 65.19 93 ASN A CA 1
ATOM 700 C C . ASN A 1 93 ? 18.051 -2.617 -2.409 1.00 65.19 93 ASN A C 1
ATOM 702 O O . ASN A 1 93 ? 18.638 -2.409 -3.464 1.00 65.19 93 ASN A O 1
ATOM 706 N N . HIS A 1 94 ? 16.755 -2.946 -2.351 1.00 67.81 94 HIS A N 1
ATOM 707 C CA . HIS A 1 94 ? 15.911 -3.217 -3.528 1.00 67.81 94 HIS A CA 1
ATOM 708 C C . HIS A 1 94 ? 14.602 -2.407 -3.542 1.00 67.81 94 HIS A C 1
ATOM 710 O O . HIS A 1 94 ? 13.817 -2.501 -4.483 1.00 67.81 94 HIS A O 1
ATOM 716 N N . ALA A 1 95 ? 14.378 -1.588 -2.512 1.00 77.88 95 ALA A N 1
ATOM 717 C CA . ALA A 1 95 ? 13.205 -0.740 -2.373 1.00 77.88 95 ALA A CA 1
ATOM 718 C C . ALA A 1 95 ? 13.560 0.547 -1.623 1.00 77.88 95 ALA A C 1
ATOM 720 O O . ALA A 1 95 ? 14.476 0.574 -0.796 1.00 77.88 95 ALA A O 1
ATOM 721 N N . GLN A 1 96 ? 12.805 1.603 -1.901 1.00 86.62 96 GLN A N 1
ATOM 722 C CA . GLN A 1 96 ? 12.728 2.784 -1.051 1.00 86.62 96 GLN A CA 1
ATOM 723 C C . GLN A 1 96 ? 11.441 2.677 -0.248 1.00 86.62 96 GLN A C 1
ATOM 725 O O . GLN A 1 96 ? 10.369 2.573 -0.835 1.00 86.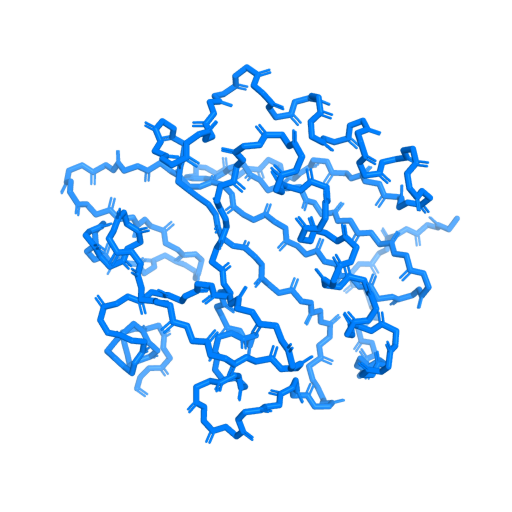62 96 GLN A O 1
ATOM 730 N N . ALA A 1 97 ? 11.525 2.687 1.077 1.00 87.88 97 ALA A N 1
ATOM 731 C CA . ALA A 1 97 ? 10.331 2.650 1.906 1.00 87.88 97 ALA A CA 1
ATOM 732 C C . ALA A 1 97 ? 10.141 3.989 2.611 1.00 87.88 97 ALA A C 1
ATOM 734 O O . ALA A 1 97 ? 11.075 4.536 3.198 1.00 87.88 97 ALA A O 1
ATOM 735 N N . LEU A 1 98 ? 8.917 4.504 2.581 1.00 92.56 98 LEU A N 1
ATOM 736 C CA . LEU A 1 98 ? 8.491 5.588 3.445 1.00 92.56 98 LEU A CA 1
ATOM 737 C C . LEU A 1 98 ? 7.624 4.999 4.544 1.00 92.56 98 LEU A C 1
ATOM 739 O O . LEU A 1 98 ? 6.500 4.555 4.315 1.00 92.56 98 LEU A O 1
ATOM 743 N N . GLN A 1 99 ? 8.145 5.013 5.760 1.00 92.12 99 GLN A N 1
ATOM 744 C CA . GLN A 1 99 ? 7.358 4.647 6.916 1.00 92.12 99 GLN A CA 1
ATOM 745 C C . GLN A 1 99 ? 6.662 5.883 7.461 1.00 92.12 99 GLN A C 1
ATOM 747 O O . GLN A 1 99 ? 7.307 6.890 7.768 1.00 92.12 99 GLN A O 1
ATOM 752 N N . THR A 1 100 ? 5.346 5.794 7.616 1.00 95.06 100 THR A N 1
ATOM 753 C CA . THR A 1 100 ? 4.546 6.869 8.190 1.00 95.06 100 THR A CA 1
ATOM 754 C C . THR A 1 100 ? 3.797 6.400 9.430 1.00 95.06 100 THR A C 1
ATOM 756 O O . THR A 1 100 ? 3.556 5.207 9.618 1.00 95.06 100 THR A O 1
ATOM 759 N N . MET A 1 101 ? 3.454 7.335 10.312 1.00 94.50 101 MET A N 1
ATOM 760 C CA . MET A 1 101 ? 2.652 7.067 11.499 1.00 94.50 101 MET A CA 1
ATOM 761 C C . MET A 1 101 ? 1.725 8.240 11.798 1.00 94.50 101 MET A C 1
ATOM 763 O O . MET A 1 101 ? 2.157 9.396 11.813 1.00 94.50 101 MET A O 1
ATOM 767 N N . LYS A 1 102 ? 0.467 7.925 12.098 1.00 95.12 102 LYS A N 1
ATOM 768 C CA . LYS A 1 102 ? -0.550 8.860 12.584 1.00 95.12 102 LYS A CA 1
ATOM 769 C C . LYS A 1 102 ? -1.505 8.100 13.499 1.00 95.12 102 LYS A C 1
ATOM 771 O O . LYS A 1 102 ? -1.798 6.939 13.237 1.00 95.12 102 LYS A O 1
ATOM 776 N N . ASP A 1 103 ? -1.930 8.717 14.599 1.00 94.50 103 ASP A N 1
ATOM 777 C CA . ASP A 1 103 ? -2.844 8.095 15.571 1.00 94.50 103 ASP A CA 1
ATOM 778 C C . ASP A 1 103 ? -2.385 6.702 16.044 1.00 94.50 103 ASP A C 1
ATOM 780 O O . ASP A 1 103 ? -3.174 5.780 16.205 1.00 94.50 103 ASP A O 1
ATOM 784 N N . TYR A 1 104 ? -1.070 6.556 16.255 1.00 91.62 104 TYR A N 1
ATOM 785 C CA . TYR A 1 104 ? -0.391 5.312 16.653 1.00 91.62 104 TYR A CA 1
ATOM 786 C C . TYR A 1 104 ? -0.480 4.151 15.652 1.00 91.62 104 TYR A C 1
ATOM 788 O O . TYR A 1 104 ? 0.063 3.084 15.928 1.00 91.62 104 TYR A O 1
ATOM 796 N N . VAL A 1 105 ? -1.063 4.364 14.471 1.00 93.56 105 VAL A N 1
ATOM 797 C CA . VAL A 1 105 ? -1.067 3.389 13.381 1.00 93.56 105 VAL A CA 1
ATOM 798 C C . VAL A 1 105 ? 0.029 3.716 12.382 1.00 93.56 105 VAL A C 1
ATOM 800 O O . VAL A 1 105 ? 0.210 4.866 11.970 1.00 93.56 105 VAL A O 1
ATOM 803 N N . ARG A 1 106 ? 0.764 2.679 11.990 1.00 94.50 106 ARG A N 1
ATOM 804 C CA . ARG A 1 106 ? 1.785 2.746 10.951 1.00 94.50 106 ARG A CA 1
ATOM 805 C C . ARG A 1 106 ? 1.166 2.479 9.588 1.00 94.50 106 ARG A C 1
ATOM 807 O O . ARG A 1 106 ? 0.383 1.548 9.442 1.00 94.50 106 ARG A O 1
ATOM 814 N 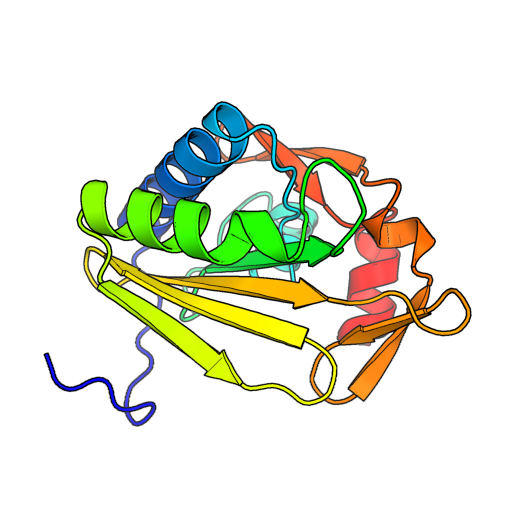N . VAL A 1 107 ? 1.557 3.280 8.604 1.00 96.31 107 VAL A N 1
ATOM 815 C CA . VAL A 1 107 ? 1.328 2.989 7.188 1.00 96.31 107 VAL A CA 1
ATOM 816 C C . VAL A 1 107 ? 2.694 2.976 6.520 1.00 96.31 107 VAL A C 1
ATOM 818 O O . VAL A 1 107 ? 3.358 4.015 6.421 1.00 96.31 107 VAL A O 1
ATOM 821 N N . THR A 1 108 ? 3.135 1.790 6.129 1.00 94.38 108 THR A N 1
ATOM 822 C CA . THR A 1 108 ? 4.409 1.566 5.456 1.00 94.38 1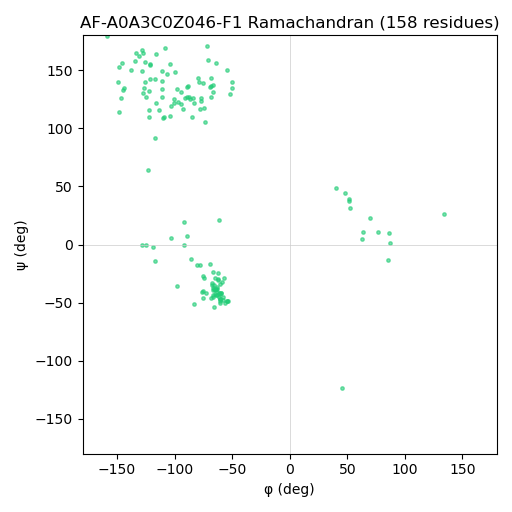08 THR A CA 1
ATOM 823 C C . THR A 1 108 ? 4.157 1.562 3.957 1.00 94.38 108 THR A C 1
ATOM 825 O O . THR A 1 108 ? 3.367 0.768 3.459 1.00 94.38 108 THR A O 1
ATOM 828 N N . TRP A 1 109 ? 4.816 2.460 3.228 1.00 95.94 109 TRP A N 1
ATOM 829 C CA . TRP A 1 109 ? 4.750 2.509 1.773 1.00 95.94 109 TRP A CA 1
ATOM 830 C C . TRP A 1 109 ? 6.084 2.082 1.170 1.00 95.94 109 TRP A C 1
ATOM 832 O O . TRP A 1 109 ? 7.078 2.800 1.266 1.00 95.94 109 TRP A O 1
ATOM 842 N N . GLU A 1 110 ? 6.107 0.897 0.569 1.00 94.12 110 GLU A N 1
ATOM 843 C CA . GLU A 1 110 ? 7.277 0.306 -0.070 1.00 94.12 110 GLU A CA 1
ATOM 844 C C . GLU A 1 110 ? 7.250 0.558 -1.584 1.00 94.12 110 GLU A C 1
ATOM 846 O O . GLU A 1 110 ? 6.308 0.193 -2.290 1.00 94.12 110 GLU A O 1
ATOM 851 N N . CYS A 1 111 ? 8.299 1.199 -2.093 1.00 94.06 111 CYS A N 1
ATOM 852 C CA . CYS A 1 111 ? 8.471 1.538 -3.500 1.00 94.06 111 CYS A CA 1
ATOM 853 C C . CYS A 1 111 ? 9.574 0.674 -4.098 1.00 94.06 111 CYS A C 1
ATOM 855 O O . CYS A 1 111 ? 10.754 0.842 -3.780 1.00 94.06 111 CYS A O 1
ATOM 857 N N . MET A 1 112 ? 9.188 -0.252 -4.967 1.00 93.12 112 MET A N 1
ATOM 858 C CA . MET A 1 112 ? 10.085 -1.274 -5.493 1.00 93.12 112 MET A CA 1
ATOM 859 C C . MET A 1 112 ? 10.522 -0.965 -6.922 1.00 93.12 112 MET A C 1
ATOM 861 O O . MET A 1 112 ? 9.821 -0.280 -7.671 1.00 93.12 112 MET A O 1
ATOM 865 N N . TYR A 1 113 ? 11.673 -1.505 -7.309 1.00 92.25 113 TYR A N 1
ATOM 866 C CA . TYR A 1 113 ? 12.147 -1.490 -8.689 1.00 92.25 113 TYR A CA 1
ATOM 867 C C . TYR A 1 113 ? 11.853 -2.829 -9.362 1.00 92.25 113 TYR A C 1
ATOM 869 O O . TYR A 1 113 ? 11.870 -3.874 -8.712 1.00 92.25 113 TYR A O 1
ATOM 877 N N . VAL A 1 114 ? 11.606 -2.791 -10.670 1.00 94.38 114 VAL A N 1
ATOM 878 C CA . VAL A 1 114 ? 11.613 -4.000 -11.498 1.00 94.38 114 VAL A CA 1
ATOM 879 C C . VAL A 1 114 ? 13.052 -4.284 -11.908 1.00 94.38 114 VAL A C 1
ATOM 881 O O . VAL A 1 114 ? 13.695 -3.419 -12.501 1.00 94.38 114 VAL A O 1
ATO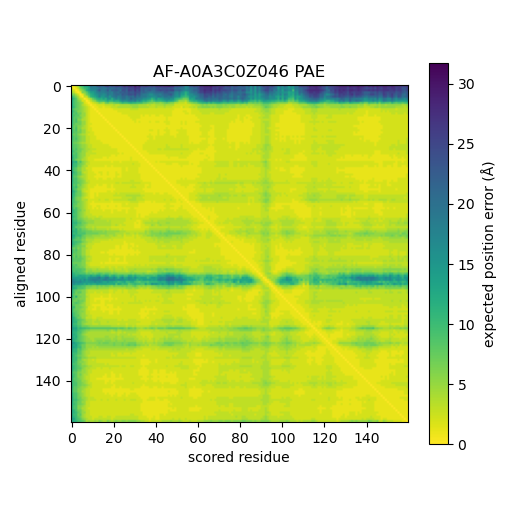M 884 N N . ASP A 1 115 ? 13.522 -5.495 -11.631 1.00 92.31 115 ASP A N 1
ATOM 885 C CA . ASP A 1 115 ? 14.799 -6.020 -12.110 1.00 92.31 115 ASP A CA 1
ATOM 886 C C . ASP A 1 115 ? 14.537 -7.338 -12.840 1.00 92.31 115 ASP A C 1
ATOM 888 O O . ASP A 1 115 ? 13.820 -8.184 -12.326 1.00 92.31 115 ASP A O 1
ATOM 892 N N . ASP A 1 116 ? 15.019 -7.472 -14.075 1.00 92.50 116 ASP A N 1
ATOM 893 C CA . ASP A 1 116 ? 14.795 -8.639 -14.951 1.00 92.50 116 ASP A CA 1
ATOM 894 C C . ASP A 1 116 ? 13.364 -9.238 -14.911 1.00 92.50 116 ASP A C 1
ATOM 896 O O . ASP A 1 116 ? 13.152 -10.438 -14.748 1.00 92.50 116 ASP A O 1
ATOM 900 N N . ALA A 1 117 ? 12.347 -8.372 -15.039 1.00 94.69 117 ALA A N 1
ATOM 901 C CA . ALA A 1 117 ? 10.916 -8.716 -14.990 1.00 94.69 117 ALA A CA 1
ATOM 902 C C . ALA A 1 117 ? 10.391 -9.283 -13.651 1.00 94.69 117 ALA A C 1
ATOM 904 O O . ALA A 1 117 ? 9.227 -9.695 -13.573 1.00 94.69 117 ALA A O 1
ATOM 905 N N . VAL A 1 118 ? 11.186 -9.229 -12.585 1.00 95.94 118 VAL A N 1
ATOM 906 C CA . VAL A 1 118 ? 10.782 -9.571 -11.220 1.00 95.94 118 VAL A CA 1
ATOM 907 C C . VAL A 1 118 ? 10.856 -8.361 -10.295 1.00 95.94 118 VAL A C 1
ATOM 909 O O . VAL A 1 118 ? 11.449 -7.326 -10.599 1.00 95.94 118 VAL A O 1
ATOM 912 N N . ILE A 1 119 ? 10.203 -8.494 -9.148 1.00 94.50 119 ILE A N 1
ATOM 913 C CA . ILE A 1 119 ? 10.329 -7.595 -8.011 1.00 94.50 119 ILE A CA 1
ATOM 914 C C . ILE A 1 119 ? 10.776 -8.424 -6.810 1.00 94.50 119 ILE A C 1
ATOM 916 O O . ILE A 1 119 ? 10.207 -9.481 -6.532 1.00 94.50 119 ILE A O 1
ATOM 920 N N . ASN A 1 120 ? 11.789 -7.933 -6.096 1.00 92.06 120 ASN A N 1
ATOM 921 C CA . ASN A 1 120 ? 12.270 -8.551 -4.867 1.00 92.06 120 ASN A CA 1
ATOM 922 C C . ASN A 1 120 ? 11.563 -7.929 -3.660 1.00 92.06 120 ASN A C 1
ATOM 924 O O . ASN A 1 120 ? 11.713 -6.738 -3.391 1.00 92.06 120 ASN A O 1
ATOM 928 N N . ILE A 1 121 ? 10.797 -8.742 -2.938 1.00 89.06 121 ILE A N 1
ATOM 929 C CA . ILE A 1 121 ? 10.021 -8.313 -1.773 1.00 89.06 121 ILE A CA 1
ATOM 930 C C . ILE A 1 121 ? 10.629 -8.921 -0.524 1.00 89.06 121 ILE A C 1
ATOM 932 O O . ILE A 1 121 ? 11.003 -10.095 -0.514 1.00 89.06 121 ILE A O 1
ATOM 936 N N . TYR A 1 122 ? 10.682 -8.156 0.565 1.00 84.69 122 TYR A N 1
ATOM 937 C CA . TYR A 1 122 ? 11.127 -8.673 1.856 1.00 84.69 122 TYR A CA 1
ATOM 938 C C . TYR A 1 122 ? 10.390 -9.981 2.242 1.00 84.69 122 TYR A C 1
ATOM 940 O O . TYR A 1 122 ? 9.157 -10.042 2.115 1.00 84.69 122 TYR A O 1
ATOM 948 N N . PRO A 1 123 ? 11.105 -11.018 2.737 1.00 85.50 123 PRO A N 1
ATOM 949 C CA . PRO A 1 123 ? 12.528 -11.041 3.118 1.00 85.50 123 PRO A CA 1
ATOM 950 C C . PRO A 1 123 ? 13.527 -11.467 2.019 1.00 85.50 123 PRO A C 1
ATOM 952 O O . PRO A 1 123 ? 14.647 -11.852 2.344 1.00 85.50 123 PRO A O 1
ATOM 955 N N . GLY A 1 124 ? 13.158 -11.406 0.738 1.00 88.31 124 GLY A N 1
ATOM 956 C CA . GLY A 1 124 ? 14.009 -11.817 -0.389 1.00 88.31 124 GLY A CA 1
ATOM 957 C C . GLY A 1 124 ? 13.289 -12.694 -1.414 1.00 88.31 124 GLY A C 1
ATOM 958 O O . GLY A 1 124 ? 13.924 -13.527 -2.054 1.00 88.31 124 GLY A O 1
ATOM 959 N N . ILE A 1 125 ? 11.966 -12.568 -1.512 1.00 92.00 125 ILE A N 1
ATOM 960 C CA . ILE A 1 125 ? 11.109 -13.374 -2.379 1.00 92.00 125 ILE A CA 1
ATOM 961 C C . ILE A 1 125 ? 10.982 -12.659 -3.720 1.00 92.00 125 ILE A C 1
ATOM 963 O O . ILE A 1 125 ? 10.594 -11.492 -3.770 1.00 92.00 125 ILE A O 1
ATOM 967 N N . GLU A 1 126 ? 11.291 -13.366 -4.800 1.00 95.25 126 GLU A N 1
ATOM 968 C CA . GLU A 1 126 ? 11.105 -12.870 -6.159 1.00 95.25 126 GLU A CA 1
ATOM 969 C C . GLU A 1 126 ? 9.684 -13.166 -6.628 1.00 95.25 126 GLU A C 1
ATOM 971 O O . GLU A 1 126 ? 9.226 -14.311 -6.600 1.00 95.25 126 GLU A O 1
ATOM 976 N N . ILE A 1 127 ? 8.981 -12.122 -7.056 1.00 96.62 127 ILE A N 1
ATOM 977 C CA . ILE A 1 127 ? 7.617 -12.219 -7.573 1.00 96.62 127 ILE A CA 1
ATOM 978 C C . ILE A 1 127 ? 7.575 -11.582 -8.967 1.00 96.62 127 ILE A C 1
ATOM 980 O O . ILE A 1 127 ? 8.198 -10.534 -9.166 1.00 96.62 127 ILE A O 1
ATOM 984 N N . PRO A 1 128 ? 6.853 -12.173 -9.940 1.00 97.88 128 PRO A N 1
ATOM 985 C CA . PRO A 1 128 ? 6.683 -11.578 -11.261 1.00 97.88 128 PRO A CA 1
ATOM 986 C C . PRO A 1 128 ? 6.187 -10.127 -11.191 1.00 97.88 128 PRO A C 1
ATOM 988 O O . PRO A 1 128 ? 5.204 -9.814 -10.515 1.00 97.88 128 PRO A O 1
ATOM 991 N N . ALA A 1 129 ? 6.866 -9.221 -11.897 1.00 97.38 129 ALA A N 1
ATOM 992 C CA . ALA A 1 129 ? 6.560 -7.791 -11.852 1.00 97.38 129 ALA A CA 1
ATOM 993 C C . ALA A 1 129 ? 5.190 -7.448 -12.464 1.00 97.38 129 ALA A C 1
ATOM 995 O O . ALA A 1 129 ? 4.592 -6.418 -12.139 1.00 97.38 129 ALA A O 1
ATOM 996 N N . ASP A 1 130 ? 4.668 -8.290 -13.357 1.00 97.31 130 ASP A N 1
ATOM 997 C CA . ASP A 1 130 ? 3.353 -8.101 -13.973 1.00 97.31 130 ASP A CA 1
ATOM 998 C C . ASP A 1 130 ? 2.213 -8.121 -12.946 1.00 97.31 130 ASP A C 1
ATOM 1000 O O . ASP A 1 130 ? 1.262 -7.353 -13.102 1.00 97.31 130 ASP A O 1
ATOM 1004 N N . MET A 1 131 ? 2.363 -8.872 -11.850 1.00 97.94 131 MET A N 1
ATOM 1005 C CA . MET A 1 131 ? 1.409 -8.884 -10.739 1.00 97.94 131 MET A CA 1
ATOM 1006 C C . MET A 1 131 ? 1.226 -7.496 -10.115 1.00 97.94 131 MET A C 1
ATOM 1008 O O . MET A 1 131 ? 0.127 -7.176 -9.671 1.00 97.94 131 MET A O 1
ATOM 1012 N N . PHE A 1 132 ? 2.266 -6.655 -10.107 1.00 97.31 132 PHE A N 1
ATOM 1013 C CA . PHE A 1 132 ? 2.237 -5.312 -9.509 1.00 97.31 132 PHE A CA 1
ATOM 1014 C C . PHE A 1 132 ? 1.989 -4.211 -10.537 1.00 97.31 132 PHE A C 1
ATOM 1016 O O . PHE A 1 132 ? 1.332 -3.214 -10.249 1.00 97.31 132 PHE A O 1
ATOM 1023 N N . THR A 1 133 ? 2.521 -4.381 -11.747 1.00 96.81 133 THR A N 1
ATOM 1024 C CA . THR A 1 133 ? 2.396 -3.385 -12.821 1.00 96.81 133 THR A CA 1
ATOM 1025 C C . THR A 1 133 ? 1.047 -3.458 -13.540 1.00 96.81 133 THR A C 1
ATOM 1027 O O . THR A 1 133 ? 0.647 -2.485 -14.176 1.00 96.81 133 THR A O 1
ATOM 1030 N N . ARG A 1 134 ? 0.307 -4.568 -13.399 1.00 96.31 134 ARG A N 1
ATOM 1031 C CA . ARG A 1 134 ? -1.068 -4.749 -13.896 1.00 96.31 134 ARG A CA 1
ATOM 1032 C C . ARG A 1 134 ? -2.013 -5.135 -12.752 1.00 96.31 134 ARG A C 1
ATOM 1034 O O . ARG A 1 134 ? -2.546 -6.251 -12.749 1.00 96.31 134 ARG A O 1
ATOM 1041 N N . PRO A 1 135 ? -2.203 -4.234 -11.774 1.00 97.75 135 PRO A N 1
ATOM 1042 C CA . PRO A 1 135 ? -2.929 -4.556 -10.558 1.00 97.75 135 PRO A CA 1
ATOM 1043 C C . PRO A 1 135 ? -4.395 -4.897 -10.827 1.00 97.75 135 PRO A C 1
ATOM 1045 O O . PRO A 1 135 ? -4.992 -4.462 -11.814 1.00 97.75 135 PRO A O 1
ATOM 1048 N N . LYS A 1 136 ? -4.983 -5.654 -9.902 1.00 98.44 136 LYS A N 1
ATOM 1049 C CA . LYS A 1 136 ? -6.411 -5.965 -9.876 1.00 98.44 136 LYS A CA 1
ATOM 1050 C C . LYS A 1 136 ? -7.109 -4.964 -8.965 1.00 98.44 136 LYS A C 1
ATOM 1052 O O . LYS A 1 136 ? -6.661 -4.746 -7.843 1.00 98.44 136 LYS A O 1
ATOM 1057 N N . GLU A 1 137 ? -8.196 -4.373 -9.442 1.00 98.50 137 GLU A N 1
ATOM 1058 C CA . GLU A 1 137 ? -9.067 -3.529 -8.622 1.00 98.50 137 GLU A CA 1
ATOM 1059 C C . GLU A 1 137 ? -9.990 -4.400 -7.751 1.00 98.50 137 GLU A C 1
ATOM 1061 O O . GLU A 1 137 ? -10.487 -5.437 -8.207 1.00 98.50 137 GLU A O 1
ATOM 1066 N N . ILE A 1 138 ? -10.192 -3.994 -6.497 1.00 98.62 138 ILE A N 1
ATOM 1067 C CA . ILE A 1 138 ? -11.109 -4.611 -5.535 1.00 98.62 138 ILE A CA 1
ATOM 1068 C C . ILE A 1 138 ? -11.879 -3.535 -4.760 1.00 98.62 138 ILE A C 1
ATOM 1070 O O . ILE A 1 138 ? -11.354 -2.456 -4.484 1.00 98.62 138 ILE A O 1
ATOM 1074 N N . GLU A 1 139 ? -13.099 -3.865 -4.336 1.00 98.56 139 GLU A N 1
ATOM 1075 C CA . GLU A 1 139 ? -13.823 -3.075 -3.340 1.00 98.56 139 GLU A CA 1
ATOM 1076 C C . GLU A 1 139 ? -13.367 -3.494 -1.938 1.00 98.56 139 GLU A C 1
ATOM 1078 O O . GLU A 1 139 ? -13.483 -4.663 -1.574 1.00 98.56 139 GLU A O 1
ATOM 1083 N N . PHE A 1 140 ? -12.858 -2.548 -1.153 1.00 98.75 140 PHE A N 1
ATOM 1084 C CA . PHE A 1 140 ? -12.393 -2.778 0.213 1.00 98.75 140 PHE A CA 1
ATOM 1085 C C . PHE A 1 140 ? -12.695 -1.547 1.073 1.00 98.75 140 PHE A C 1
ATOM 1087 O O . PHE A 1 140 ? -12.466 -0.415 0.651 1.00 98.75 140 PHE A O 1
ATOM 1094 N N . LEU A 1 141 ? -13.256 -1.749 2.272 1.00 98.00 141 LEU A N 1
ATOM 1095 C CA . LEU A 1 141 ? -13.653 -0.665 3.193 1.00 98.00 141 LEU A CA 1
ATOM 1096 C C . LEU A 1 141 ? -14.555 0.411 2.539 1.00 98.00 141 LEU A C 1
ATOM 1098 O O . LEU A 1 141 ? -14.521 1.588 2.908 1.00 98.00 141 LEU A O 1
ATOM 1102 N N . GLY A 1 142 ? -15.371 0.004 1.559 1.00 97.81 142 GLY A N 1
ATOM 1103 C CA . GLY A 1 142 ? -16.305 0.872 0.835 1.00 97.81 142 GLY A CA 1
ATOM 1104 C C . GLY A 1 142 ? -15.675 1.778 -0.231 1.00 97.81 142 GLY A C 1
ATOM 1105 O O . GLY A 1 142 ? -16.360 2.664 -0.738 1.00 97.81 142 GLY A O 1
ATOM 1106 N N . GLU A 1 143 ? -14.400 1.583 -0.580 1.00 98.25 143 GLU A N 1
ATOM 1107 C CA . GLU A 1 143 ? -13.717 2.288 -1.672 1.00 98.25 143 GLU A CA 1
ATOM 1108 C C . GLU A 1 143 ? -13.032 1.298 -2.630 1.00 98.25 143 GLU A C 1
ATOM 1110 O O . GLU A 1 143 ? -12.902 0.110 -2.332 1.00 98.25 143 GLU A O 1
ATOM 1115 N N . GLN A 1 144 ? -12.601 1.784 -3.798 1.00 98.38 144 GLN A N 1
ATOM 1116 C CA . GLN A 1 144 ? -11.822 0.985 -4.747 1.00 98.38 144 GLN A CA 1
ATOM 1117 C C . GLN A 1 144 ? -10.329 1.072 -4.421 1.00 98.38 144 GLN A C 1
ATOM 1119 O O . GLN A 1 144 ? -9.760 2.167 -4.332 1.00 98.38 144 GLN A O 1
ATOM 1124 N N . PHE A 1 145 ? -9.702 -0.090 -4.274 1.00 98.75 145 PHE A N 1
ATOM 1125 C CA . PHE A 1 145 ? -8.272 -0.260 -4.039 1.00 98.75 145 PHE A CA 1
ATOM 1126 C C . PHE A 1 145 ? -7.673 -1.224 -5.058 1.00 98.75 145 PHE A C 1
ATOM 1128 O O . PHE A 1 145 ? -8.378 -1.983 -5.718 1.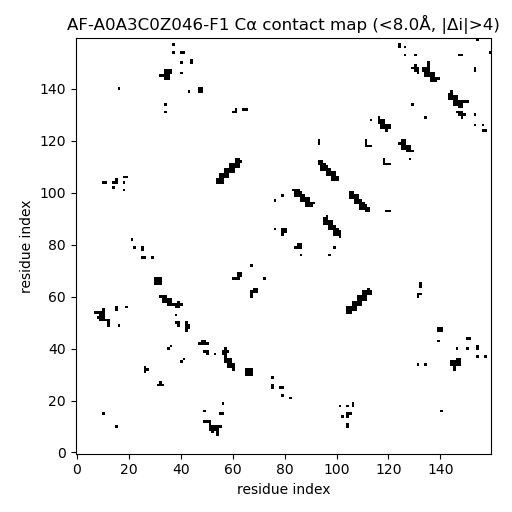00 98.75 145 PHE A O 1
ATOM 1135 N N . PHE A 1 146 ? -6.348 -1.219 -5.156 1.00 98.81 146 PHE A N 1
ATOM 1136 C CA . PHE A 1 146 ? -5.610 -2.156 -5.988 1.00 98.81 146 PHE A CA 1
ATOM 1137 C C . PHE A 1 146 ? -4.896 -3.201 -5.139 1.00 98.81 146 PHE A C 1
ATOM 1139 O O . PHE A 1 146 ? -4.416 -2.909 -4.047 1.00 98.81 146 PHE A O 1
ATOM 1146 N N . VAL A 1 147 ? -4.785 -4.413 -5.667 1.00 98.81 147 VAL A N 1
ATOM 1147 C CA . VAL A 1 147 ? -3.975 -5.508 -5.120 1.00 98.81 147 VAL A CA 1
ATOM 1148 C C . VAL A 1 147 ? -3.119 -6.119 -6.229 1.00 98.81 147 VAL A C 1
ATOM 1150 O O . VAL A 1 147 ? -3.420 -5.920 -7.416 1.00 98.81 147 VAL A O 1
ATOM 1153 N N . PRO A 1 148 ? -2.065 -6.880 -5.885 1.00 98.50 148 PRO A N 1
ATOM 1154 C CA . PRO A 1 148 ? -1.358 -7.694 -6.862 1.00 98.50 148 PRO A CA 1
ATOM 1155 C C . PRO A 1 148 ? -2.312 -8.637 -7.608 1.00 98.50 148 PRO A C 1
ATOM 1157 O O . PRO A 1 148 ? -3.335 -9.051 -7.065 1.00 98.50 148 PRO A O 1
ATOM 1160 N N . ASN A 1 149 ? -2.001 -8.966 -8.860 1.00 98.38 149 ASN A N 1
ATOM 1161 C CA . ASN A 1 149 ? -2.910 -9.693 -9.744 1.00 98.38 149 ASN A CA 1
ATOM 1162 C C . ASN A 1 149 ? -2.312 -11.016 -10.268 1.00 98.38 149 ASN A C 1
ATOM 1164 O O . ASN A 1 149 ? -1.371 -10.957 -11.058 1.00 98.38 149 ASN A O 1
ATOM 1168 N N . PRO A 1 150 ? -2.875 -12.193 -9.930 1.00 98.38 150 PRO A N 1
ATOM 1169 C CA . PRO A 1 150 ? -3.970 -12.411 -8.985 1.00 98.38 150 PRO A CA 1
ATOM 1170 C C . PRO A 1 150 ? -3.479 -12.381 -7.522 1.00 98.38 150 PRO A C 1
ATOM 1172 O O . PRO A 1 150 ? -2.383 -12.872 -7.234 1.00 98.38 150 PRO A O 1
ATOM 1175 N N . PRO A 1 151 ? -4.274 -11.839 -6.581 1.00 98.50 151 PRO A N 1
ATOM 1176 C CA . PRO A 1 151 ? -3.821 -11.624 -5.208 1.00 98.50 151 PRO A CA 1
ATOM 1177 C C . PRO A 1 151 ? -3.584 -12.933 -4.455 1.00 98.50 151 PRO A C 1
ATOM 1179 O O . PRO A 1 151 ? -2.663 -13.020 -3.650 1.00 98.50 151 PRO A O 1
ATOM 1182 N N . GLU A 1 152 ? -4.358 -13.978 -4.744 1.00 98.44 152 GLU A N 1
ATOM 1183 C CA . GLU A 1 152 ? -4.208 -15.292 -4.120 1.00 98.44 152 GLU A CA 1
ATOM 1184 C C . GLU A 1 152 ? -2.854 -15.930 -4.464 1.00 98.44 152 GLU A C 1
ATOM 1186 O O . GLU A 1 152 ? -2.208 -16.517 -3.598 1.00 98.44 152 GLU A O 1
ATOM 1191 N N . GLU A 1 153 ? -2.390 -15.772 -5.707 1.00 98.44 153 GLU A N 1
ATOM 1192 C CA . GLU A 1 153 ? -1.089 -16.287 -6.146 1.00 98.44 153 GLU A CA 1
ATOM 1193 C C . GLU A 1 153 ? 0.066 -15.469 -5.567 1.00 98.44 153 GLU A C 1
ATOM 1195 O O . GLU A 1 153 ? 1.043 -16.042 -5.093 1.00 98.44 153 GLU A O 1
ATOM 1200 N N . TYR A 1 154 ? -0.062 -14.139 -5.539 1.00 98.19 154 TYR A N 1
ATOM 1201 C CA . TYR A 1 154 ? 0.892 -13.271 -4.846 1.00 98.19 154 TYR A CA 1
ATOM 1202 C C . TYR A 1 154 ? 1.064 -13.687 -3.378 1.00 98.19 154 TYR A C 1
ATOM 1204 O O . TYR A 1 154 ? 2.188 -13.863 -2.902 1.00 98.19 154 TYR A O 1
ATOM 1212 N N . LEU A 1 155 ? -0.049 -13.891 -2.668 1.00 98.12 155 LEU A N 1
ATOM 1213 C CA . LEU A 1 155 ? -0.043 -14.297 -1.265 1.00 98.12 155 LEU A CA 1
ATOM 1214 C C . LEU A 1 155 ? 0.537 -15.703 -1.082 1.00 98.12 155 LEU A C 1
ATOM 1216 O O . LEU A 1 155 ? 1.305 -15.906 -0.144 1.00 98.12 155 LEU A O 1
ATOM 1220 N N . ARG A 1 156 ? 0.248 -16.643 -1.993 1.00 97.88 156 ARG A N 1
ATOM 1221 C CA . ARG A 1 156 ? 0.853 -17.984 -2.006 1.00 97.88 156 ARG A CA 1
ATOM 1222 C C . ARG A 1 156 ? 2.369 -17.923 -2.190 1.00 97.88 156 ARG A C 1
ATOM 1224 O O . ARG A 1 156 ? 3.099 -18.591 -1.470 1.00 97.88 156 ARG A O 1
ATOM 1231 N N . LEU A 1 157 ? 2.866 -17.110 -3.123 1.00 97.06 157 LEU A N 1
ATOM 1232 C CA . LEU A 1 157 ? 4.308 -16.934 -3.331 1.00 97.06 157 LEU A CA 1
ATOM 1233 C C . LEU A 1 157 ? 4.987 -16.290 -2.115 1.00 97.06 157 LEU A C 1
ATOM 1235 O O . LEU A 1 157 ? 6.096 -16.681 -1.756 1.00 97.06 157 LEU A O 1
ATOM 1239 N N . LYS A 1 158 ? 4.325 -15.319 -1.472 1.00 95.38 158 LYS A N 1
ATOM 1240 C CA . LYS A 1 158 ? 4.882 -14.591 -0.326 1.00 95.38 158 LYS A CA 1
ATOM 1241 C C . LYS A 1 158 ? 4.855 -15.393 0.981 1.00 95.38 158 LYS A C 1
ATOM 1243 O O . LYS A 1 158 ? 5.804 -15.305 1.756 1.00 95.38 158 LYS A O 1
ATOM 1248 N N . TYR A 1 159 ? 3.777 -16.129 1.249 1.00 95.31 159 TYR A N 1
ATOM 1249 C CA . TYR A 1 159 ? 3.523 -16.747 2.558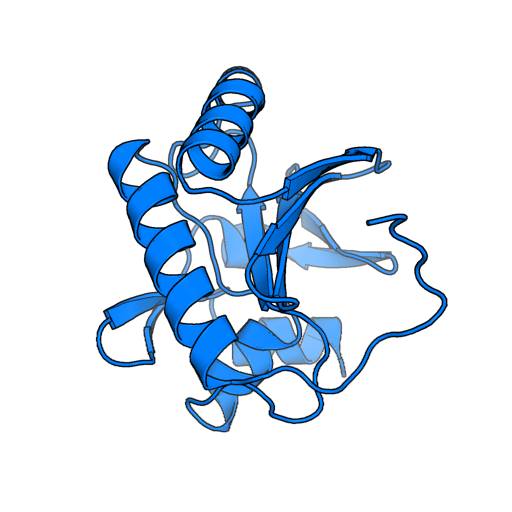 1.00 95.31 159 TYR A CA 1
ATOM 1250 C C . TYR A 1 159 ? 3.480 -18.284 2.555 1.00 95.31 159 TYR A C 1
ATOM 1252 O O . TYR A 1 159 ? 3.612 -18.870 3.631 1.00 95.31 159 TYR A O 1
ATOM 1260 N N . GLY A 1 160 ? 3.375 -18.927 1.385 1.00 93.50 160 GLY A N 1
ATOM 1261 C CA . GLY A 1 160 ? 3.250 -20.385 1.237 1.00 93.50 160 GLY A CA 1
ATOM 1262 C C . GLY A 1 160 ? 1.818 -20.855 1.020 1.00 93.50 160 GLY A C 1
ATOM 1263 O O . GLY A 1 160 ? 0.953 -20.527 1.860 1.00 93.50 160 GLY A O 1
#

Radius of gyration: 14.57 Å; Cα contacts (8 Å, |Δi|>4): 281; chains: 1; bounding box: 35×38×36 Å

pLDDT: mean 92.7, std 10.59, range [40.0, 98.81]